Protein AF-A0A820NK03-F1 (afdb_monomer)

Solvent-accessible surface area (backbone atoms only — not comparable to full-atom values): 7956 Å² total; per-residue (Å²): 117,102,58,80,92,52,63,86,83,66,60,62,61,32,71,71,72,73,44,70,73,31,54,54,44,48,51,38,51,53,52,50,51,54,50,47,73,75,54,68,80,88,78,87,86,86,87,80,91,82,82,84,58,77,90,75,56,78,62,68,96,74,59,83,76,77,83,75,93,83,88,86,75,90,89,65,57,66,91,75,52,77,98,60,92,69,86,70,78,64,44,100,42,72,55,62,35,46,49,44,87,41,78,49,74,36,22,48,48,44,41,74,44,54,90,74,109

Structure (mmCIF, N/CA/C/O backbone):
data_AF-A0A820NK03-F1
#
_entry.id   AF-A0A820NK03-F1
#
loop_
_atom_site.group_PDB
_atom_site.id
_atom_site.type_symbol
_atom_site.label_atom_id
_atom_site.label_alt_id
_atom_site.label_comp_id
_atom_site.label_asym_id
_atom_site.label_entity_id
_atom_site.label_seq_id
_atom_site.pdbx_PDB_ins_code
_atom_site.Cartn_x
_atom_site.Cartn_y
_atom_site.Cartn_z
_atom_site.occupancy
_atom_site.B_iso_or_equiv
_atom_site.auth_seq_id
_atom_site.auth_comp_id
_atom_site.auth_asym_id
_atom_site.auth_atom_id
_atom_site.pdbx_PDB_model_num
ATOM 1 N N . ASN A 1 1 ? 3.284 -23.967 12.561 1.00 58.06 1 ASN A N 1
ATOM 2 C CA . ASN A 1 1 ? 1.986 -23.292 12.786 1.00 58.06 1 ASN A CA 1
ATOM 3 C C . ASN A 1 1 ? 1.443 -22.859 11.423 1.00 58.06 1 ASN A C 1
ATOM 5 O O . ASN A 1 1 ? 2.204 -22.255 10.682 1.00 58.06 1 ASN A O 1
ATOM 9 N N . LYS A 1 2 ? 0.209 -23.220 11.039 1.00 72.19 2 LYS A N 1
ATOM 10 C CA . LYS A 1 2 ? -0.282 -23.210 9.633 1.00 72.19 2 LYS A CA 1
ATOM 11 C C . LYS A 1 2 ? -0.285 -21.828 8.943 1.00 72.19 2 LYS A C 1
ATOM 13 O O . LYS A 1 2 ? -0.334 -21.765 7.722 1.00 72.19 2 LYS A O 1
ATOM 18 N N . PHE A 1 3 ? -0.177 -20.742 9.710 1.00 78.00 3 PHE A N 1
ATOM 19 C CA . PHE A 1 3 ? -0.273 -19.361 9.220 1.00 78.00 3 PHE A CA 1
ATOM 20 C C . PHE A 1 3 ? 0.997 -18.520 9.413 1.00 78.00 3 PHE A C 1
ATOM 22 O O . PHE A 1 3 ? 0.968 -17.316 9.196 1.00 78.00 3 PHE A O 1
ATOM 29 N N . SER A 1 4 ? 2.128 -19.118 9.804 1.00 77.75 4 SER A N 1
ATOM 30 C CA . SER A 1 4 ? 3.352 -18.352 10.102 1.00 77.75 4 SER A CA 1
ATOM 31 C C . SER A 1 4 ? 3.968 -17.635 8.892 1.00 77.75 4 SER A C 1
ATOM 33 O O . SER A 1 4 ? 4.821 -16.775 9.070 1.00 77.75 4 SER A O 1
ATOM 35 N N . SER A 1 5 ? 3.565 -17.997 7.673 1.00 83.94 5 SER A N 1
ATOM 36 C CA . SER A 1 5 ? 3.994 -17.367 6.419 1.00 83.94 5 SER A CA 1
ATOM 37 C C . SER A 1 5 ? 3.026 -16.295 5.902 1.00 83.94 5 SER A C 1
ATOM 39 O O . SER A 1 5 ? 3.191 -15.842 4.771 1.00 83.94 5 SER A O 1
ATOM 41 N N . PHE A 1 6 ? 1.998 -15.931 6.674 1.00 83.25 6 PHE A N 1
ATOM 42 C CA . PHE A 1 6 ? 0.983 -14.948 6.290 1.00 83.25 6 PHE A CA 1
ATOM 43 C C . PHE A 1 6 ? 1.043 -13.714 7.199 1.00 83.25 6 PHE A C 1
ATOM 45 O O . PHE A 1 6 ? 1.411 -13.843 8.371 1.00 83.25 6 PHE A O 1
ATOM 52 N N . PRO A 1 7 ? 0.679 -12.524 6.683 1.00 84.06 7 PRO A N 1
ATOM 53 C CA . PRO A 1 7 ? 0.547 -11.333 7.510 1.00 84.06 7 PRO A CA 1
ATOM 54 C C . PRO A 1 7 ? -0.546 -11.510 8.574 1.00 84.06 7 PRO A C 1
ATOM 56 O O . PRO A 1 7 ? -1.466 -12.321 8.442 1.00 84.06 7 PRO A O 1
ATOM 59 N N . HIS A 1 8 ? -0.449 -10.723 9.643 1.00 82.94 8 HIS A N 1
ATOM 60 C CA . HIS A 1 8 ? -1.501 -10.652 10.650 1.00 82.94 8 HIS A CA 1
ATOM 61 C C . HIS A 1 8 ? -2.736 -9.946 10.077 1.00 82.94 8 HIS A C 1
ATOM 63 O O . HIS A 1 8 ? -2.603 -8.888 9.476 1.00 82.94 8 HIS A O 1
ATOM 69 N N . ALA A 1 9 ? -3.926 -10.507 10.313 1.00 83.94 9 ALA A N 1
ATOM 70 C CA . ALA A 1 9 ? -5.197 -9.942 9.841 1.00 83.94 9 ALA A CA 1
ATOM 71 C C . ALA A 1 9 ? -6.104 -9.416 10.971 1.00 83.94 9 ALA A C 1
ATOM 73 O O . ALA A 1 9 ? -7.021 -8.639 10.723 1.00 83.94 9 ALA A O 1
ATOM 74 N N . ASN A 1 10 ? -5.871 -9.826 12.225 1.00 86.19 10 ASN A N 1
ATOM 75 C CA . ASN A 1 10 ? -6.686 -9.365 13.351 1.00 86.19 10 ASN A CA 1
ATOM 76 C C . ASN A 1 10 ? -6.273 -7.959 13.807 1.00 86.19 10 ASN A C 1
ATOM 78 O O . ASN A 1 10 ? -5.111 -7.573 13.710 1.00 86.19 10 ASN A O 1
ATOM 82 N N . PHE A 1 11 ? -7.230 -7.196 14.338 1.00 88.62 11 PHE A N 1
ATOM 83 C CA . PHE A 1 11 ? -6.988 -5.804 14.731 1.00 88.62 11 PHE A CA 1
ATOM 84 C C . PHE A 1 11 ? -6.576 -5.689 16.207 1.00 88.62 11 PHE A C 1
ATOM 86 O O . PHE A 1 11 ? -6.428 -4.578 16.708 1.00 88.62 11 PHE A O 1
ATOM 93 N N . ILE A 1 12 ? -6.361 -6.812 16.912 1.00 87.88 12 ILE A N 1
ATOM 94 C CA . ILE A 1 12 ? -6.092 -6.841 18.361 1.00 87.88 12 ILE A CA 1
ATOM 95 C C . ILE A 1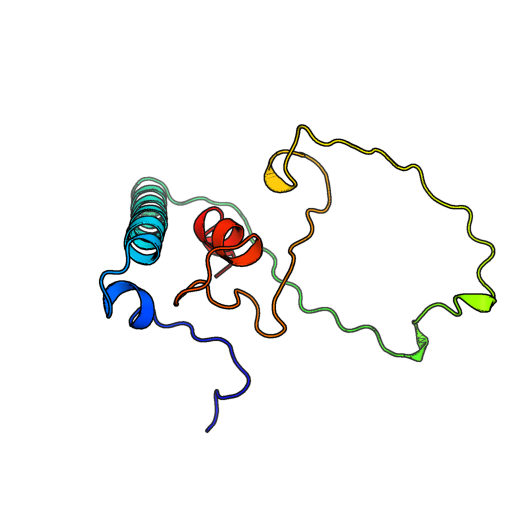 12 ? -4.887 -5.969 18.708 1.00 87.88 12 ILE A C 1
ATOM 97 O O . ILE A 1 12 ? -4.905 -5.211 19.677 1.00 87.88 12 ILE A O 1
ATOM 101 N N . SER A 1 13 ? -3.841 -6.035 17.889 1.00 85.44 13 SER A N 1
ATOM 102 C CA . SER A 1 13 ? -2.624 -5.251 18.081 1.00 85.44 13 SER A CA 1
ATOM 103 C C . SER A 1 13 ? -2.820 -3.738 17.926 1.00 85.44 13 SER A C 1
ATOM 105 O O . SER A 1 13 ? -2.018 -2.989 18.483 1.00 85.44 13 SER A O 1
ATOM 107 N N . LEU A 1 14 ? -3.882 -3.271 17.256 1.00 87.19 14 LEU A N 1
ATOM 108 C CA . LEU A 1 14 ? -4.166 -1.838 17.124 1.00 87.19 14 LEU A CA 1
ATOM 109 C C . LEU A 1 14 ? -4.638 -1.235 18.448 1.00 87.19 14 LEU A C 1
ATOM 111 O O . LEU A 1 14 ? -4.115 -0.207 18.871 1.00 87.19 14 LEU A O 1
ATOM 115 N N . TYR A 1 15 ? -5.577 -1.878 19.140 1.00 84.31 15 TYR A N 1
ATOM 116 C CA . TYR A 1 15 ? -6.188 -1.315 20.351 1.00 84.31 15 TYR A CA 1
ATOM 117 C C . TYR A 1 15 ? -5.541 -1.781 21.662 1.00 84.31 15 TYR A C 1
ATOM 119 O O . TYR A 1 15 ? -5.911 -1.301 22.729 1.00 84.31 15 TYR A O 1
ATOM 127 N N . LYS A 1 16 ? -4.542 -2.672 21.611 1.00 84.69 16 LYS A N 1
ATOM 128 C CA . LYS A 1 16 ? -3.897 -3.219 22.817 1.00 84.69 16 LYS A CA 1
ATOM 129 C C . LYS A 1 16 ? -3.074 -2.201 23.617 1.00 84.69 16 LYS A C 1
ATOM 131 O O . LYS A 1 16 ? -2.989 -2.329 24.832 1.00 84.69 16 LYS A O 1
ATOM 136 N N . THR A 1 17 ? -2.417 -1.244 22.959 1.00 77.94 17 THR A N 1
ATOM 137 C CA . THR A 1 17 ? -1.395 -0.389 23.602 1.00 77.94 17 THR A CA 1
ATOM 138 C C . THR A 1 17 ? -1.804 1.072 23.771 1.00 77.94 17 THR A C 1
ATOM 140 O O . THR A 1 17 ? -1.091 1.810 24.442 1.00 77.94 17 THR A O 1
ATOM 143 N N . GLY A 1 18 ? -2.900 1.519 23.143 1.00 81.56 18 GLY A N 1
ATOM 144 C CA . GLY A 1 18 ? -3.329 2.925 23.184 1.00 81.56 18 GLY A CA 1
ATOM 145 C C . GLY A 1 18 ? -2.325 3.922 22.584 1.00 81.56 18 GLY A C 1
ATOM 146 O O . GLY A 1 18 ? -2.420 5.118 22.838 1.00 81.56 18 GLY A O 1
ATOM 147 N N . HIS A 1 19 ? -1.342 3.457 21.805 1.00 89.62 19 HIS A N 1
ATOM 148 C CA . HIS A 1 19 ? -0.306 4.324 21.244 1.00 89.62 19 HIS A CA 1
ATOM 149 C C . HIS A 1 19 ? -0.916 5.362 20.274 1.00 89.62 19 HIS A C 1
ATOM 151 O O . HIS A 1 19 ? -1.745 4.971 19.448 1.00 89.62 19 HIS A O 1
ATOM 157 N N . PRO A 1 20 ? -0.481 6.642 20.268 1.00 91.75 20 PRO A N 1
ATOM 158 C CA . PRO A 1 20 ? -1.100 7.699 19.453 1.00 91.75 20 PRO A CA 1
ATOM 159 C C . PRO A 1 20 ? -1.254 7.345 17.968 1.00 91.75 20 PRO A C 1
ATOM 161 O O . PRO A 1 20 ? -2.322 7.507 17.389 1.00 91.75 20 PRO A O 1
ATOM 164 N N . LYS A 1 21 ? -0.216 6.751 17.364 1.00 92.12 21 LYS A N 1
ATOM 165 C CA . LYS A 1 21 ? -0.262 6.269 15.969 1.00 92.12 21 LYS A CA 1
ATOM 166 C C . LYS A 1 21 ? -1.388 5.255 15.723 1.00 92.12 21 LYS A C 1
ATOM 168 O O . LYS A 1 21 ? -2.013 5.280 14.672 1.00 92.12 21 LYS A O 1
ATOM 173 N N . ASN A 1 22 ? -1.663 4.375 16.684 1.00 91.75 22 ASN A N 1
ATOM 174 C CA . ASN A 1 22 ? -2.726 3.383 16.551 1.00 91.75 22 ASN A CA 1
ATOM 175 C C . ASN A 1 22 ? -4.110 4.017 16.690 1.00 91.75 22 ASN A C 1
ATOM 177 O O . ASN A 1 22 ? -5.038 3.581 16.017 1.00 91.75 22 ASN A O 1
ATOM 181 N N . ILE A 1 23 ? -4.242 5.056 17.518 1.00 92.69 23 ILE A N 1
ATOM 182 C CA . ILE A 1 23 ? -5.482 5.832 17.631 1.00 92.69 23 ILE A CA 1
ATOM 183 C C . ILE A 1 23 ? -5.806 6.495 16.288 1.00 92.69 23 ILE A C 1
ATOM 185 O O . ILE A 1 23 ? -6.937 6.388 15.819 1.00 92.69 23 ILE A O 1
ATOM 189 N N . GLU A 1 24 ? -4.824 7.109 15.623 1.00 94.62 24 GLU A N 1
ATOM 190 C CA . GLU A 1 24 ? -5.042 7.706 14.296 1.00 94.62 24 GLU A CA 1
ATOM 191 C C . GLU A 1 24 ? -5.423 6.656 13.243 1.00 94.62 24 GLU A C 1
ATOM 193 O O . GLU A 1 24 ? -6.378 6.850 12.492 1.00 94.62 24 GLU A O 1
ATOM 198 N N . LYS A 1 25 ? -4.776 5.485 13.248 1.00 93.69 25 LYS A N 1
ATOM 199 C CA . LYS A 1 25 ? -5.184 4.368 12.380 1.00 93.69 25 LYS A CA 1
ATOM 200 C C . LYS A 1 25 ? -6.610 3.899 12.655 1.00 93.69 25 LYS A C 1
ATOM 202 O O . LYS A 1 25 ? -7.356 3.624 11.718 1.00 93.69 25 LYS A O 1
ATOM 207 N N . LEU A 1 26 ? -7.006 3.809 13.926 1.00 93.00 26 LEU A N 1
ATOM 208 C CA . LEU A 1 26 ? -8.373 3.448 14.301 1.00 93.00 26 LEU A CA 1
ATOM 209 C C . LEU A 1 26 ? -9.376 4.472 13.768 1.00 93.00 26 LEU A C 1
ATOM 211 O O . LEU A 1 26 ? -10.409 4.064 13.247 1.00 93.00 26 LEU A O 1
ATOM 215 N N . LYS A 1 27 ? -9.065 5.774 13.806 1.00 94.56 27 LYS A N 1
ATOM 216 C CA . LYS A 1 27 ? -9.915 6.801 13.181 1.00 94.56 27 LYS A CA 1
ATOM 217 C C . LYS A 1 27 ? -10.070 6.568 11.678 1.00 94.56 27 LYS A C 1
ATOM 219 O O . LYS A 1 27 ? -11.195 6.621 11.191 1.00 94.56 27 LYS A O 1
ATOM 224 N N . CYS A 1 28 ? -8.989 6.255 10.958 1.00 95.69 28 CYS A N 1
ATOM 225 C CA . CYS A 1 28 ? -9.064 5.923 9.529 1.00 95.69 28 CYS A CA 1
ATOM 226 C C . CYS A 1 28 ? -9.963 4.702 9.269 1.00 95.69 28 CYS A C 1
ATOM 228 O O . CYS A 1 28 ? -10.830 4.744 8.397 1.00 95.69 28 CYS A O 1
ATOM 230 N N . ILE A 1 29 ? -9.805 3.640 10.064 1.00 93.62 29 ILE A N 1
ATOM 231 C CA . ILE A 1 29 ? -10.600 2.408 9.954 1.00 93.62 29 ILE A CA 1
ATOM 232 C C . ILE A 1 29 ? -12.084 2.676 10.232 1.00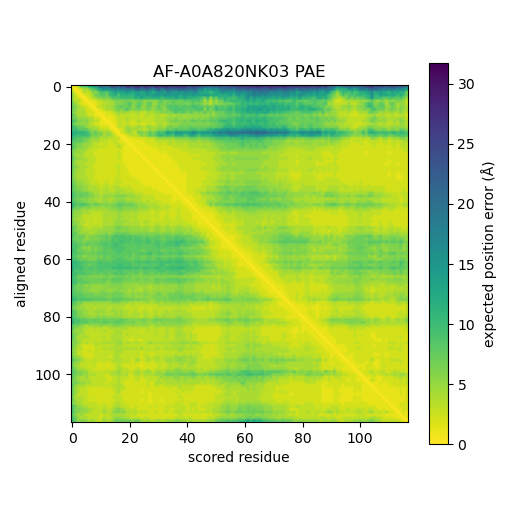 93.62 29 ILE A C 1
ATOM 234 O O . ILE A 1 29 ? -12.943 2.251 9.462 1.00 93.62 29 ILE A O 1
ATOM 238 N N . LEU A 1 30 ? -12.393 3.387 11.318 1.00 94.94 30 LEU A N 1
ATOM 239 C CA . LEU A 1 30 ? -13.767 3.730 11.688 1.00 94.94 30 LEU A CA 1
ATOM 240 C C . LEU A 1 30 ? -14.410 4.648 10.647 1.00 94.94 30 LEU A C 1
ATOM 242 O O . LEU A 1 30 ? -15.575 4.460 10.305 1.00 94.94 30 LEU A O 1
ATOM 246 N N . HIS A 1 31 ? -13.649 5.602 10.108 1.00 96.75 31 HIS A N 1
ATOM 247 C CA . HIS A 1 31 ? -14.109 6.454 9.020 1.00 96.75 31 HIS A CA 1
ATOM 248 C C . HIS A 1 31 ? -14.453 5.631 7.773 1.00 96.75 31 HIS A C 1
ATOM 250 O O . HIS A 1 31 ? -15.524 5.825 7.206 1.00 96.75 31 HIS A O 1
ATOM 256 N N . TYR A 1 32 ? -1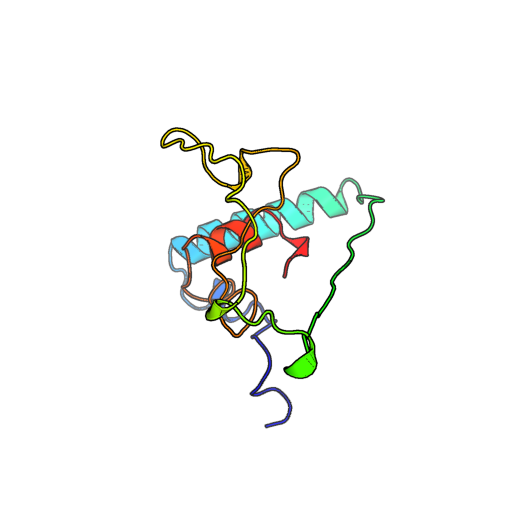3.596 4.684 7.376 1.00 96.75 32 TYR A N 1
ATOM 257 C CA . TYR A 1 32 ? -13.885 3.777 6.264 1.00 96.75 32 TYR A CA 1
ATOM 258 C C . TYR A 1 32 ? -15.175 2.980 6.495 1.00 96.75 32 TYR A C 1
ATOM 260 O O . TYR A 1 32 ? -16.061 3.009 5.642 1.00 96.75 32 TYR A O 1
ATOM 268 N N . PHE A 1 33 ? -15.319 2.333 7.660 1.00 96.25 33 PHE A N 1
ATOM 269 C CA . PHE A 1 33 ? -16.526 1.564 7.972 1.00 96.25 33 PHE A CA 1
ATOM 270 C C . PHE A 1 33 ? -17.780 2.431 7.943 1.00 96.25 33 PHE A C 1
ATOM 272 O O . PHE A 1 33 ? -18.754 2.028 7.319 1.00 96.25 33 PHE A O 1
ATOM 279 N N . ARG A 1 34 ? -17.733 3.640 8.520 1.00 97.44 34 ARG A N 1
ATOM 280 C CA . ARG A 1 34 ? -18.848 4.593 8.451 1.00 97.44 34 ARG A CA 1
ATOM 281 C C . ARG A 1 34 ? -19.279 4.839 7.002 1.00 97.44 34 ARG A C 1
ATOM 283 O O . ARG A 1 34 ? -20.458 4.712 6.695 1.00 97.44 34 ARG A O 1
ATOM 290 N N . ARG A 1 35 ? -18.322 5.134 6.114 1.00 97.00 35 ARG A N 1
ATOM 291 C CA . ARG A 1 35 ? -18.591 5.439 4.699 1.00 97.00 35 ARG A CA 1
ATOM 292 C C . ARG A 1 35 ? -19.261 4.276 3.971 1.00 97.00 35 ARG A C 1
ATOM 294 O O . ARG A 1 35 ? -20.280 4.493 3.331 1.00 97.00 35 ARG A O 1
ATOM 301 N N . ILE A 1 36 ? -18.727 3.060 4.096 1.00 96.56 36 ILE A N 1
ATOM 302 C CA . ILE A 1 36 ? -19.280 1.903 3.372 1.00 96.56 36 ILE A CA 1
ATOM 303 C C . ILE A 1 36 ? -20.621 1.425 3.944 1.00 96.56 36 ILE A C 1
ATOM 305 O O . ILE A 1 36 ? -21.395 0.799 3.227 1.00 96.56 36 ILE A O 1
ATOM 309 N N . THR A 1 37 ? -20.905 1.704 5.223 1.00 97.31 37 THR A N 1
ATOM 310 C CA . THR A 1 37 ? -22.211 1.393 5.827 1.00 97.31 37 THR A CA 1
ATOM 311 C C . THR A 1 37 ? -23.287 2.423 5.489 1.00 97.31 37 THR A C 1
ATOM 313 O O . THR A 1 37 ? -24.465 2.088 5.540 1.00 97.31 37 THR A O 1
ATOM 316 N N . GLU A 1 38 ? -22.898 3.660 5.167 1.00 97.44 38 GLU A N 1
ATOM 317 C CA . GLU A 1 38 ? -23.809 4.712 4.695 1.00 97.44 38 GLU A CA 1
ATOM 318 C C . GLU A 1 38 ? -24.161 4.510 3.216 1.00 97.44 38 GLU A C 1
ATOM 320 O O . GLU A 1 38 ? -25.333 4.536 2.845 1.00 97.44 38 GLU A O 1
ATOM 325 N N . GLU A 1 39 ? -23.151 4.275 2.376 1.00 97.00 39 GLU A N 1
ATOM 326 C CA . GLU A 1 39 ? -23.311 4.041 0.944 1.00 97.00 39 GLU A CA 1
ATOM 327 C C . GLU A 1 39 ? -22.260 3.035 0.466 1.00 97.00 39 GLU A C 1
ATOM 329 O O . GLU A 1 39 ? -21.058 3.312 0.453 1.00 97.00 39 GLU A O 1
ATOM 334 N N . MET A 1 40 ? -22.716 1.845 0.070 1.00 96.06 40 MET A N 1
ATOM 335 C CA . MET A 1 40 ? -21.819 0.785 -0.373 1.00 96.06 40 MET A CA 1
ATOM 336 C C . MET A 1 40 ? -21.236 1.120 -1.757 1.00 96.06 40 MET A C 1
ATOM 338 O O . MET A 1 40 ? -22.002 1.290 -2.712 1.00 96.06 40 MET A O 1
ATOM 342 N N . PRO A 1 41 ? -19.900 1.173 -1.918 1.00 95.25 41 PRO A N 1
ATOM 343 C CA . PRO A 1 41 ? -19.300 1.337 -3.233 1.00 95.25 41 PRO A CA 1
ATOM 344 C C . PRO A 1 41 ? -19.562 0.104 -4.109 1.00 95.25 41 PRO A C 1
ATOM 346 O O . PRO A 1 41 ? -19.372 -1.033 -3.683 1.00 95.25 41 PRO A O 1
ATOM 349 N N . ASN A 1 42 ? -19.931 0.339 -5.371 1.00 96.31 42 ASN A N 1
ATOM 350 C CA . ASN A 1 42 ? -20.231 -0.711 -6.360 1.00 96.31 42 ASN A CA 1
ATOM 351 C C . ASN A 1 42 ? -19.051 -1.011 -7.308 1.00 96.31 42 ASN A C 1
ATOM 353 O O . ASN A 1 42 ? -19.230 -1.585 -8.381 1.00 96.31 42 ASN A O 1
ATOM 357 N N . GLY A 1 43 ? -17.845 -0.561 -6.949 1.00 95.00 43 GLY A N 1
ATOM 358 C CA . GLY A 1 43 ? -16.629 -0.790 -7.729 1.00 95.00 43 GLY A CA 1
ATOM 359 C C . GLY A 1 43 ? -16.098 -2.222 -7.611 1.00 95.00 43 GLY A C 1
ATOM 360 O O . GLY A 1 43 ? -16.549 -3.011 -6.784 1.00 95.00 43 GLY A O 1
ATOM 361 N N . VAL A 1 44 ? -15.092 -2.548 -8.427 1.00 96.00 44 VAL A N 1
ATOM 362 C CA . VAL A 1 44 ? -14.408 -3.850 -8.404 1.00 96.00 44 VAL A CA 1
ATOM 363 C C . VAL A 1 44 ? -12.938 -3.659 -8.063 1.00 96.00 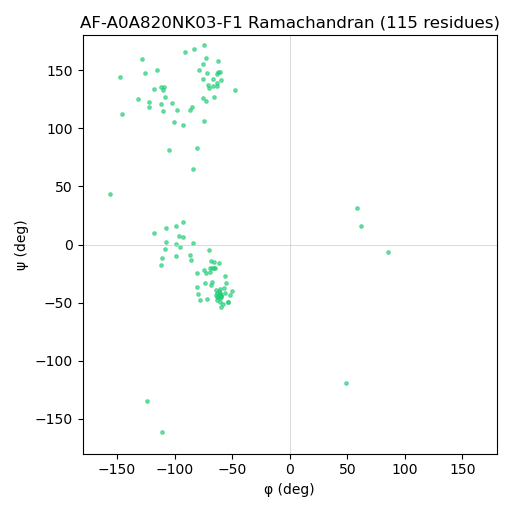44 VAL A C 1
ATOM 365 O O . VAL A 1 44 ? -12.253 -2.829 -8.659 1.00 96.00 44 VAL A O 1
ATOM 368 N N . ILE A 1 45 ? -12.438 -4.483 -7.143 1.00 95.62 45 ILE A N 1
ATOM 369 C CA . ILE A 1 45 ? -11.025 -4.533 -6.768 1.00 95.62 45 ILE A CA 1
ATOM 370 C C . ILE A 1 45 ? -10.423 -5.822 -7.311 1.00 95.62 45 ILE A C 1
ATOM 372 O O . ILE A 1 45 ? -10.929 -6.914 -7.068 1.00 95.62 45 ILE A O 1
ATOM 376 N N . THR A 1 46 ? -9.320 -5.691 -8.046 1.00 96.31 46 THR A N 1
ATOM 377 C CA . THR A 1 46 ? -8.570 -6.833 -8.577 1.00 96.31 46 THR A CA 1
ATOM 378 C C . THR A 1 46 ? -7.239 -6.954 -7.850 1.00 96.31 46 THR A C 1
ATOM 380 O O . THR A 1 46 ? -6.368 -6.098 -7.992 1.00 96.31 46 THR A O 1
ATOM 383 N N . ILE A 1 47 ? -7.057 -8.047 -7.108 1.00 95.50 47 ILE A N 1
ATOM 384 C CA . ILE A 1 47 ? -5.792 -8.377 -6.445 1.00 95.50 47 ILE A CA 1
ATOM 385 C C . ILE A 1 47 ? -5.084 -9.446 -7.272 1.00 95.50 47 ILE A C 1
ATOM 387 O O . ILE A 1 47 ? -5.619 -10.533 -7.496 1.00 95.50 47 ILE A O 1
ATOM 391 N N . ARG A 1 48 ? -3.862 -9.152 -7.724 1.00 95.94 48 ARG A N 1
ATOM 392 C CA . ARG A 1 48 ? -3.071 -10.073 -8.548 1.00 95.94 48 ARG A CA 1
ATOM 393 C C . ARG A 1 48 ? -1.732 -10.377 -7.893 1.00 95.94 48 ARG A C 1
ATOM 395 O O . ARG A 1 48 ? -0.879 -9.502 -7.778 1.00 95.94 48 ARG A O 1
ATOM 402 N N . ARG A 1 49 ? -1.502 -11.650 -7.568 1.00 95.06 49 ARG A N 1
ATOM 403 C CA . ARG A 1 49 ? -0.163 -12.157 -7.256 1.00 95.06 49 ARG A CA 1
ATOM 404 C C . ARG A 1 49 ? 0.522 -12.566 -8.554 1.00 95.06 49 ARG A C 1
ATOM 406 O O . ARG A 1 49 ? 0.076 -13.493 -9.221 1.00 95.06 49 ARG A O 1
ATOM 413 N N . PHE A 1 50 ? 1.602 -11.880 -8.901 1.00 94.44 50 PHE A N 1
ATOM 414 C CA . PHE A 1 50 ? 2.393 -12.179 -10.090 1.00 94.44 50 PHE A CA 1
ATOM 415 C C . PHE A 1 50 ? 3.768 -12.720 -9.687 1.00 94.44 50 PHE A C 1
ATOM 417 O O . PHE A 1 50 ? 4.404 -12.191 -8.778 1.00 94.44 50 PHE A O 1
ATOM 424 N N . SER A 1 51 ? 4.220 -13.785 -10.347 1.00 95.31 51 SER A N 1
ATOM 425 C CA . SER A 1 51 ? 5.557 -14.354 -10.171 1.00 95.31 51 SER A CA 1
ATOM 426 C C . SER A 1 51 ? 6.160 -14.574 -11.548 1.00 95.31 51 SER A C 1
ATOM 428 O O . SER A 1 51 ? 5.537 -15.215 -12.391 1.00 95.31 51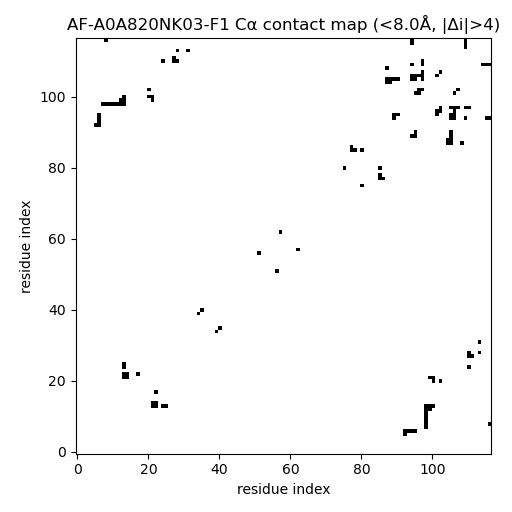 SER A O 1
ATOM 430 N N . LEU A 1 52 ? 7.346 -14.012 -11.777 1.00 94.62 52 LEU A N 1
ATOM 431 C CA . LEU A 1 52 ? 8.034 -14.094 -13.058 1.00 94.62 52 LEU A CA 1
ATOM 432 C C . LEU A 1 52 ? 9.078 -15.223 -13.010 1.00 94.62 52 LEU A C 1
ATOM 434 O O . LEU A 1 52 ? 10.026 -15.131 -12.224 1.00 94.62 52 LEU A O 1
ATOM 438 N N . PRO A 1 53 ? 8.931 -16.291 -13.818 1.00 95.44 53 PRO A N 1
ATOM 439 C CA . PRO A 1 53 ? 9.944 -17.335 -13.918 1.00 95.44 53 PRO A CA 1
ATOM 440 C C . PRO A 1 53 ? 11.283 -16.782 -14.408 1.00 95.44 53 PRO A C 1
ATOM 442 O O . PRO A 1 53 ? 11.324 -15.866 -15.230 1.00 95.44 53 PRO A O 1
ATOM 445 N N . LYS A 1 54 ? 12.388 -17.393 -13.961 1.00 94.06 54 LYS A N 1
ATOM 446 C CA . LYS A 1 54 ? 13.746 -16.930 -14.291 1.00 94.06 54 LYS A CA 1
ATOM 447 C C . LYS A 1 54 ? 14.003 -16.832 -15.797 1.00 94.06 54 LYS A C 1
ATOM 449 O O . LYS A 1 54 ? 14.719 -15.931 -16.211 1.00 94.06 54 LYS A O 1
ATOM 454 N N . GLN A 1 55 ? 13.404 -17.711 -16.605 1.00 94.31 55 GLN A N 1
ATOM 455 C CA . GLN A 1 55 ? 13.577 -17.691 -18.062 1.00 94.31 55 GLN A CA 1
ATOM 456 C C . GLN A 1 55 ? 13.013 -16.436 -18.751 1.00 94.31 55 GLN A C 1
ATOM 458 O O . GLN A 1 55 ? 13.408 -16.142 -19.872 1.00 94.31 55 GLN A O 1
ATOM 463 N N . TYR A 1 56 ? 12.101 -15.707 -18.098 1.00 94.25 56 TYR A N 1
ATOM 464 C CA . TYR A 1 56 ? 11.502 -14.479 -18.627 1.00 94.25 56 TYR A CA 1
ATOM 465 C C . TYR A 1 56 ? 12.166 -13.212 -18.074 1.00 94.25 56 TYR A C 1
ATOM 467 O O . TYR A 1 56 ? 11.745 -12.106 -18.409 1.00 94.25 56 TYR A O 1
ATOM 475 N N . LEU A 1 57 ? 13.182 -13.342 -17.210 1.00 94.38 57 LEU A N 1
ATOM 476 C CA . LEU A 1 57 ? 13.940 -12.187 -16.741 1.00 94.38 57 LEU A CA 1
ATOM 477 C C . LEU A 1 57 ? 14.810 -11.638 -17.881 1.00 94.38 57 LEU A C 1
ATOM 479 O O . LEU A 1 57 ? 15.454 -12.415 -18.589 1.00 94.38 57 LEU A O 1
ATOM 483 N N . PRO A 1 58 ? 14.874 -10.309 -18.054 1.00 93.69 58 PRO A N 1
ATOM 484 C CA . PRO A 1 58 ? 15.705 -9.712 -19.087 1.00 93.69 58 PRO A CA 1
ATOM 485 C C . PRO A 1 58 ? 17.194 -9.947 -18.804 1.00 93.69 58 PRO A C 1
ATOM 487 O O . PRO A 1 58 ? 17.667 -9.870 -17.667 1.00 93.69 58 PRO A O 1
ATOM 490 N N . LEU A 1 59 ? 17.962 -10.177 -19.868 1.00 94.62 59 LEU A N 1
ATOM 491 C CA . LEU A 1 59 ? 19.421 -10.203 -19.808 1.00 94.62 59 LEU A CA 1
ATOM 492 C C . LEU A 1 59 ? 19.944 -8.764 -19.830 1.00 94.62 59 LEU A C 1
ATOM 494 O O . LEU A 1 59 ? 20.307 -8.254 -20.886 1.00 94.62 59 LEU A O 1
ATOM 498 N N . TRP A 1 60 ? 19.975 -8.109 -18.666 1.00 94.38 60 TRP A N 1
ATOM 499 C CA . TRP A 1 60 ? 20.290 -6.676 -18.540 1.00 94.38 60 TRP A CA 1
ATOM 500 C C . TRP A 1 60 ? 21.577 -6.248 -19.260 1.00 94.38 60 TRP A C 1
ATOM 502 O O . TRP A 1 60 ? 21.583 -5.226 -19.934 1.00 94.38 60 TRP A O 1
ATOM 512 N N . HIS A 1 61 ? 22.634 -7.063 -19.200 1.00 94.81 61 HIS A N 1
ATOM 513 C CA . HIS A 1 61 ? 23.917 -6.787 -19.863 1.00 94.81 61 HIS A CA 1
ATOM 514 C C . HIS A 1 61 ? 23.866 -6.837 -21.402 1.00 94.81 61 HIS A C 1
ATOM 516 O O . HIS A 1 61 ? 24.807 -6.394 -22.050 1.00 94.81 61 HIS A O 1
ATOM 522 N N . LYS A 1 62 ? 22.798 -7.394 -21.990 1.00 96.19 62 LYS A N 1
ATOM 523 C CA . LYS A 1 62 ? 22.555 -7.436 -23.444 1.00 96.19 62 LYS A CA 1
ATOM 524 C C . LYS A 1 62 ? 21.442 -6.482 -23.881 1.00 96.19 62 LYS A C 1
ATOM 526 O O . LYS A 1 62 ? 21.045 -6.502 -25.042 1.00 96.19 62 LYS A O 1
ATOM 531 N N . SER A 1 63 ? 20.872 -5.710 -22.956 1.00 95.38 63 SER A N 1
ATOM 532 C CA . SER A 1 63 ? 19.793 -4.786 -23.286 1.00 95.38 63 SER A CA 1
ATOM 533 C C . SER A 1 63 ? 20.356 -3.565 -24.007 1.00 95.38 63 SER A C 1
ATOM 535 O O . SER A 1 63 ? 21.232 -2.884 -23.483 1.00 95.38 63 SER A O 1
ATOM 537 N N . HIS A 1 64 ? 19.801 -3.264 -25.179 1.00 95.81 64 HIS A N 1
ATOM 538 C CA . HIS A 1 64 ? 20.052 -2.026 -25.925 1.00 95.81 64 HIS A CA 1
ATOM 539 C C . HIS A 1 64 ? 18.843 -1.078 -25.890 1.00 95.81 64 HIS A C 1
ATOM 541 O O . HIS A 1 64 ? 18.751 -0.147 -26.684 1.00 95.81 64 HIS A O 1
ATOM 547 N N . THR A 1 65 ? 17.889 -1.337 -24.992 1.00 96.44 65 THR A N 1
ATOM 548 C CA . THR A 1 65 ? 16.671 -0.532 -24.858 1.00 96.44 65 THR A CA 1
ATOM 549 C C . THR A 1 65 ? 17.032 0.871 -24.377 1.00 96.44 65 THR A C 1
ATOM 551 O O . THR A 1 65 ? 17.709 1.014 -23.358 1.00 96.44 65 THR A O 1
ATOM 554 N N . SER A 1 66 ? 16.575 1.900 -25.091 1.00 96.94 66 SER A N 1
ATOM 555 C CA . SER A 1 66 ? 16.733 3.291 -24.665 1.00 96.94 66 SER A CA 1
ATOM 556 C C . SER A 1 66 ? 16.011 3.548 -23.342 1.00 96.94 66 SER A C 1
ATOM 558 O O . SER A 1 66 ? 14.983 2.936 -23.048 1.00 96.94 66 SER A O 1
ATOM 560 N N . LEU A 1 67 ? 16.552 4.469 -22.543 1.00 97.00 67 LEU A N 1
ATOM 561 C CA . LEU A 1 67 ? 15.888 4.928 -21.326 1.00 97.00 67 LEU A CA 1
ATOM 562 C C . LEU A 1 67 ? 14.565 5.617 -21.680 1.00 97.00 67 LEU A C 1
ATOM 564 O O . LEU A 1 67 ? 14.454 6.252 -22.728 1.00 97.00 67 LEU A O 1
ATOM 568 N N . CYS A 1 68 ? 13.569 5.479 -20.808 1.00 96.50 68 CYS A N 1
ATOM 569 C CA . CYS A 1 68 ? 12.306 6.195 -20.941 1.00 96.50 68 CYS A CA 1
ATOM 570 C C . CYS A 1 68 ? 12.407 7.610 -20.361 1.00 96.50 68 CYS A C 1
A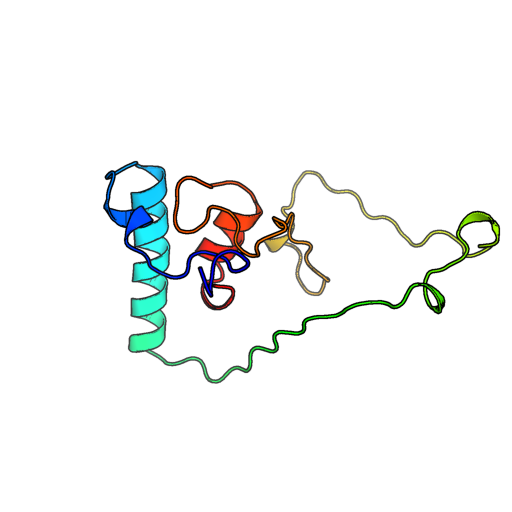TOM 572 O O . CYS A 1 68 ? 13.350 7.935 -19.634 1.00 96.50 68 CYS A O 1
ATOM 574 N N . ASP A 1 69 ? 11.396 8.428 -20.640 1.00 97.25 69 ASP A N 1
ATOM 575 C CA . ASP A 1 69 ? 11.287 9.770 -20.077 1.00 97.25 69 ASP A CA 1
ATOM 576 C C . ASP A 1 69 ? 11.232 9.735 -18.544 1.00 97.25 69 ASP A C 1
ATOM 578 O O . ASP A 1 69 ? 10.601 8.861 -17.937 1.00 97.25 69 ASP A O 1
ATOM 582 N N . LEU A 1 70 ? 11.889 10.713 -17.915 1.00 96.50 70 LEU A N 1
ATOM 583 C CA . LEU A 1 70 ? 11.959 10.859 -16.465 1.00 96.50 70 LEU A CA 1
ATOM 584 C C . LEU A 1 70 ? 11.417 12.224 -16.043 1.00 96.50 70 LEU A C 1
ATOM 586 O O . LEU A 1 70 ? 11.950 13.264 -16.422 1.00 96.50 70 LEU A O 1
ATOM 590 N N . HIS A 1 71 ? 10.398 12.209 -15.186 1.00 95.38 71 HIS A N 1
ATOM 591 C CA . HIS A 1 71 ? 9.869 13.405 -14.543 1.00 95.38 71 HIS A CA 1
ATOM 592 C C . HIS A 1 71 ? 10.173 13.376 -13.041 1.00 95.38 71 HIS A C 1
ATOM 594 O O . HIS A 1 71 ? 9.740 12.470 -12.328 1.00 95.38 71 HIS A O 1
ATOM 600 N N . LEU A 1 72 ? 10.892 14.390 -12.552 1.00 95.88 72 LEU A N 1
ATOM 601 C CA . LEU A 1 72 ? 11.279 14.528 -11.147 1.00 95.88 72 LEU A CA 1
ATOM 602 C C . LEU A 1 72 ? 10.499 15.662 -10.485 1.00 95.88 72 LEU A C 1
ATOM 604 O O . LEU A 1 72 ? 10.367 16.752 -11.036 1.00 95.88 72 LEU A O 1
ATOM 608 N N . THR A 1 73 ? 10.000 15.418 -9.277 1.00 95.31 73 THR A N 1
ATOM 609 C CA . THR A 1 73 ? 9.319 16.434 -8.473 1.00 95.31 73 THR A CA 1
ATOM 610 C C . THR A 1 73 ? 9.558 16.192 -6.989 1.00 95.31 73 THR A C 1
ATOM 612 O O . THR A 1 73 ? 9.628 15.051 -6.542 1.00 95.31 73 THR A O 1
ATOM 615 N N . THR A 1 74 ? 9.682 17.276 -6.229 1.00 96.50 74 THR A N 1
ATOM 616 C CA . THR A 1 74 ? 9.785 17.266 -4.763 1.00 96.50 74 THR A CA 1
ATOM 617 C C . THR A 1 74 ? 8.517 17.784 -4.086 1.00 96.50 74 THR A C 1
ATOM 619 O O . THR A 1 74 ? 8.431 17.774 -2.862 1.00 96.50 74 THR A O 1
ATOM 622 N N . SER A 1 75 ? 7.533 18.251 -4.863 1.00 96.56 75 SER A N 1
ATOM 623 C CA . SER A 1 75 ? 6.338 18.928 -4.349 1.00 96.56 75 SER A CA 1
ATOM 624 C C . SER A 1 75 ? 5.110 18.030 -4.234 1.00 96.56 75 SER A C 1
ATOM 626 O O . SER A 1 75 ? 4.112 18.459 -3.663 1.00 96.56 75 SER A O 1
ATOM 628 N N . LYS A 1 76 ? 5.164 16.810 -4.775 1.00 95.56 76 LYS A N 1
ATOM 629 C CA . LYS A 1 76 ? 4.049 15.858 -4.779 1.00 95.56 76 LYS A CA 1
ATOM 630 C C . LYS A 1 76 ? 4.463 14.522 -4.183 1.00 95.56 76 LYS A C 1
ATOM 632 O O . LYS A 1 76 ? 5.598 14.077 -4.357 1.00 95.56 76 LYS A O 1
ATOM 637 N N . LYS A 1 77 ? 3.511 13.863 -3.536 1.00 95.81 77 LYS A N 1
ATOM 638 C CA . LYS A 1 77 ? 3.596 12.478 -3.078 1.00 95.81 77 LYS A CA 1
ATOM 639 C C . LYS A 1 77 ? 3.059 11.526 -4.143 1.00 95.81 77 LYS A C 1
ATOM 641 O O . LYS A 1 77 ? 2.371 11.932 -5.076 1.00 95.81 77 LYS A O 1
ATOM 646 N N . ILE A 1 78 ? 3.350 10.238 -3.983 1.00 95.94 78 ILE A N 1
ATOM 647 C CA . ILE A 1 78 ? 2.959 9.194 -4.940 1.00 95.94 78 ILE A CA 1
ATOM 648 C C . ILE A 1 78 ? 1.429 9.118 -5.080 1.00 95.94 78 ILE A C 1
ATOM 650 O O . ILE A 1 78 ? 0.919 9.023 -6.194 1.00 95.94 78 ILE A O 1
ATOM 654 N N . GLU A 1 79 ? 0.688 9.195 -3.972 1.00 94.62 79 GLU A N 1
ATOM 655 C CA . GLU A 1 79 ? -0.778 9.120 -3.949 1.00 94.62 79 GLU A CA 1
ATOM 656 C C . GLU A 1 79 ? -1.477 10.315 -4.612 1.00 94.62 79 GLU A C 1
ATOM 658 O O . GLU A 1 79 ? -2.628 10.194 -5.028 1.00 94.62 79 GLU A O 1
ATOM 663 N N . GLU A 1 80 ? -0.780 11.445 -4.757 1.00 94.75 80 GLU A N 1
ATOM 664 C CA . GLU A 1 80 ? -1.313 12.675 -5.353 1.00 94.75 80 GLU A CA 1
ATOM 665 C C . GLU A 1 80 ? -1.192 12.680 -6.886 1.00 94.75 80 GLU A C 1
ATOM 667 O O . GLU A 1 80 ? -1.806 13.510 -7.562 1.00 94.75 80 GLU A O 1
ATOM 672 N N . VAL A 1 81 ? -0.408 11.761 -7.461 1.00 95.12 81 VAL A N 1
ATOM 673 C CA . VAL A 1 81 ? -0.207 11.667 -8.911 1.00 95.12 81 VAL A CA 1
ATOM 674 C C . VAL A 1 81 ? -1.216 10.692 -9.516 1.00 95.12 81 VAL A C 1
ATOM 676 O O . VAL A 1 81 ? -1.077 9.471 -9.431 1.00 95.12 81 VAL A O 1
ATOM 679 N N . GLN A 1 82 ? -2.246 11.241 -10.156 1.00 92.81 82 GLN A N 1
ATOM 680 C CA . GLN A 1 82 ? -3.293 10.467 -10.827 1.00 92.81 82 GLN A CA 1
ATOM 681 C C . GLN A 1 82 ? -2.803 9.826 -12.133 1.00 92.81 82 GLN A C 1
ATOM 683 O O . GLN A 1 82 ? -1.825 10.274 -12.727 1.00 92.81 82 GLN A O 1
ATOM 688 N N . ASN A 1 83 ? -3.518 8.795 -12.596 1.00 92.62 83 ASN A N 1
ATOM 689 C CA . ASN A 1 83 ? -3.277 8.110 -13.875 1.00 92.62 83 ASN A CA 1
ATOM 690 C C . ASN A 1 83 ? -1.869 7.503 -14.024 1.00 92.62 83 ASN A C 1
ATOM 692 O O . ASN A 1 83 ? -1.335 7.417 -15.127 1.00 92.62 83 ASN A O 1
ATOM 696 N N . THR A 1 84 ? -1.265 7.064 -12.918 1.00 94.88 84 THR A N 1
ATOM 697 C CA . THR A 1 84 ? 0.045 6.401 -12.906 1.00 94.88 84 THR A CA 1
ATOM 698 C C . THR A 1 84 ? -0.011 5.082 -12.146 1.00 94.88 84 THR A C 1
ATOM 700 O O . THR A 1 84 ? -0.899 4.860 -11.319 1.00 94.88 84 THR A O 1
ATOM 703 N N . LEU A 1 85 ? 0.956 4.197 -12.410 1.00 95.94 85 LEU A N 1
ATOM 704 C CA . LEU A 1 85 ? 1.197 3.051 -11.542 1.00 95.94 85 LEU A CA 1
ATOM 705 C C . LEU A 1 85 ? 1.889 3.547 -10.269 1.00 95.94 85 LEU A C 1
ATOM 707 O O . LEU A 1 85 ? 3.067 3.901 -10.285 1.00 95.94 85 LEU A O 1
ATOM 711 N N . GLN A 1 86 ? 1.144 3.576 -9.171 1.00 96.50 86 GLN A N 1
ATOM 712 C CA . GLN A 1 86 ? 1.636 4.058 -7.887 1.00 96.50 86 GLN A CA 1
ATOM 713 C C . GLN A 1 86 ? 2.369 2.935 -7.148 1.00 96.50 86 GLN A C 1
ATOM 715 O O . GLN A 1 86 ? 1.784 1.897 -6.840 1.00 96.50 86 GLN A O 1
ATOM 720 N N . ALA A 1 87 ? 3.659 3.141 -6.886 1.00 95.75 87 ALA A N 1
ATOM 721 C CA . ALA A 1 87 ? 4.476 2.183 -6.156 1.00 95.75 87 ALA A CA 1
ATOM 722 C C . ALA A 1 87 ? 4.159 2.209 -4.654 1.00 95.75 87 ALA A C 1
ATOM 724 O O . ALA A 1 87 ? 3.956 3.270 -4.064 1.00 95.75 87 ALA A O 1
ATOM 725 N N . ASP A 1 88 ? 4.174 1.027 -4.049 1.00 96.06 88 ASP A N 1
ATOM 726 C CA . ASP A 1 88 ? 4.158 0.833 -2.605 1.00 96.06 88 ASP A CA 1
ATOM 727 C C . ASP A 1 88 ? 5.524 0.308 -2.158 1.00 96.06 88 ASP A C 1
ATOM 729 O O . ASP A 1 88 ? 6.081 -0.605 -2.781 1.00 96.06 88 ASP A O 1
ATOM 733 N N . PHE A 1 89 ? 6.091 0.884 -1.101 1.00 95.94 89 PHE A N 1
ATOM 734 C CA . PHE A 1 89 ? 7.371 0.458 -0.537 1.00 95.94 89 PHE A CA 1
ATOM 735 C C . PHE A 1 89 ? 7.137 -0.708 0.424 1.00 95.94 89 PHE A C 1
ATOM 737 O O . PHE A 1 89 ? 7.335 -0.602 1.633 1.00 95.94 89 PHE A O 1
ATOM 744 N N . ALA A 1 90 ? 6.684 -1.815 -0.161 1.00 93.88 90 ALA A N 1
ATOM 745 C CA . ALA A 1 90 ? 6.071 -2.920 0.551 1.00 93.88 90 ALA A CA 1
ATOM 746 C C . ALA A 1 90 ? 7.050 -3.762 1.379 1.00 93.88 90 ALA A C 1
ATOM 748 O O . ALA A 1 90 ? 8.193 -4.036 0.983 1.00 93.88 90 ALA A O 1
ATOM 749 N N . ASN A 1 91 ? 6.550 -4.287 2.494 1.00 94.75 91 ASN A N 1
ATOM 750 C CA . ASN A 1 91 ? 7.183 -5.380 3.211 1.00 94.75 91 ASN A CA 1
ATOM 751 C C . ASN A 1 91 ? 6.969 -6.717 2.472 1.00 94.75 91 ASN A C 1
ATOM 753 O O . ASN A 1 91 ? 5.987 -6.922 1.759 1.00 94.75 91 ASN A O 1
ATOM 757 N N . LYS A 1 92 ? 7.861 -7.697 2.690 1.00 92.00 92 LYS A N 1
ATOM 758 C CA . LYS A 1 92 ? 7.675 -9.066 2.165 1.00 92.00 92 LYS A CA 1
ATOM 759 C C . LYS A 1 92 ? 6.346 -9.698 2.608 1.00 92.00 92 LYS A C 1
ATOM 761 O O . LYS A 1 92 ? 5.828 -10.577 1.923 1.00 92.00 92 LYS A O 1
ATOM 766 N N . TYR A 1 93 ? 5.826 -9.271 3.759 1.00 92.19 93 TYR A N 1
ATOM 767 C CA . TYR A 1 93 ? 4.458 -9.517 4.189 1.00 92.19 93 TYR A CA 1
ATOM 768 C C . TYR A 1 93 ? 3.642 -8.256 3.915 1.00 92.19 93 TYR A C 1
ATOM 770 O O . TYR A 1 93 ? 3.790 -7.276 4.636 1.00 92.19 93 TYR A O 1
ATOM 778 N N . ILE A 1 94 ? 2.808 -8.302 2.874 1.00 92.50 94 ILE A N 1
ATOM 779 C CA . ILE A 1 94 ? 1.991 -7.175 2.400 1.00 92.50 94 ILE A CA 1
ATOM 780 C C . ILE A 1 94 ? 1.262 -6.494 3.567 1.00 92.50 94 ILE A C 1
ATOM 782 O O . ILE A 1 94 ? 0.656 -7.174 4.402 1.00 92.50 94 ILE A O 1
ATOM 786 N N . GLY A 1 95 ? 1.330 -5.164 3.614 1.00 90.56 95 GLY A N 1
ATOM 787 C CA . GLY A 1 95 ? 0.741 -4.332 4.663 1.00 90.56 95 GLY A CA 1
ATOM 788 C C . GLY A 1 95 ? 1.637 -4.169 5.894 1.00 90.56 95 GLY A C 1
ATOM 789 O O . GLY A 1 95 ? 1.300 -3.395 6.791 1.00 90.56 95 GLY A O 1
ATOM 790 N N . GLY A 1 96 ? 2.766 -4.882 5.962 1.00 92.38 96 GLY A N 1
ATOM 791 C CA . GLY A 1 96 ? 3.816 -4.679 6.955 1.00 92.38 96 GLY A CA 1
ATOM 792 C C . GLY A 1 96 ? 3.295 -4.588 8.391 1.00 92.38 96 GLY A C 1
ATOM 793 O O . GLY A 1 96 ? 2.695 -5.522 8.932 1.00 92.38 96 GLY A O 1
ATOM 794 N N . GLY A 1 97 ? 3.548 -3.445 9.030 1.00 92.19 97 GLY A N 1
ATOM 795 C CA . GLY A 1 97 ? 3.143 -3.154 10.401 1.00 92.19 97 GLY A CA 1
ATOM 796 C C . GLY A 1 97 ? 1.799 -2.434 10.526 1.00 92.19 97 GLY A C 1
ATOM 797 O O . GLY A 1 97 ? 1.565 -1.811 11.568 1.00 92.19 97 GLY A O 1
ATOM 798 N N . VAL A 1 98 ? 0.924 -2.461 9.513 1.00 93.12 98 VAL A N 1
ATOM 799 C CA . VAL A 1 98 ? -0.296 -1.629 9.486 1.00 93.12 98 VAL A CA 1
ATOM 800 C C . VAL A 1 98 ? -1.231 -1.924 10.652 1.00 93.12 98 VAL A C 1
ATOM 802 O O . VAL A 1 98 ? -1.735 -0.988 11.268 1.00 93.12 98 VAL A O 1
ATOM 805 N N . LEU A 1 99 ? -1.378 -3.188 11.055 1.00 90.69 99 LEU A N 1
ATOM 806 C CA . LEU A 1 99 ? -2.160 -3.568 12.239 1.00 90.69 99 LEU A CA 1
ATOM 807 C C . LEU A 1 99 ? -1.366 -3.464 13.553 1.00 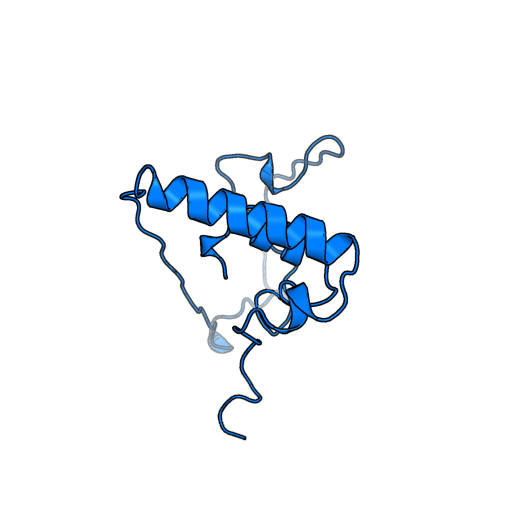90.69 99 LEU A C 1
ATOM 809 O O . LEU A 1 99 ? -1.891 -3.776 14.617 1.00 90.69 99 LEU A O 1
ATOM 813 N N . GLY A 1 100 ? -0.107 -3.037 13.502 1.00 89.25 100 GLY A N 1
ATOM 814 C CA . GLY A 1 100 ? 0.776 -2.859 14.652 1.00 89.25 100 GLY A CA 1
ATOM 815 C C . GLY A 1 100 ? 1.329 -1.438 14.725 1.00 89.25 100 GLY A C 1
ATOM 816 O O . GLY A 1 100 ? 0.602 -0.462 14.560 1.00 89.25 100 GLY A O 1
ATOM 817 N N . SER A 1 101 ? 2.631 -1.315 14.975 1.00 88.69 101 SER A N 1
ATOM 818 C CA . SER A 1 101 ? 3.317 -0.034 15.193 1.00 88.69 101 SER A CA 1
ATOM 819 C C . SER A 1 101 ? 3.802 0.673 13.918 1.00 88.69 101 SER A C 1
ATOM 821 O O . SER A 1 101 ? 4.242 1.822 14.008 1.00 88.69 101 SER A O 1
ATOM 823 N N . GLY A 1 102 ? 3.737 0.021 12.750 1.00 91.38 102 GLY A N 1
ATOM 824 C CA . GLY A 1 102 ? 4.226 0.575 11.480 1.00 91.38 102 GLY A CA 1
ATOM 825 C C . GLY A 1 102 ? 3.442 1.822 11.076 1.00 91.38 102 GLY A C 1
ATOM 826 O O . GLY A 1 102 ? 2.233 1.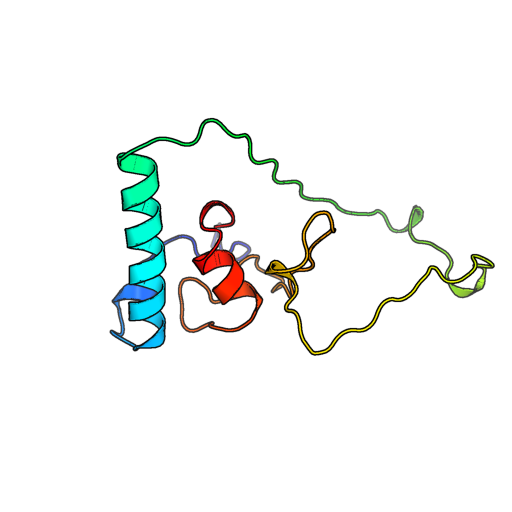867 11.247 1.00 91.38 102 GLY A O 1
ATOM 827 N N . CYS A 1 103 ? 4.099 2.878 10.620 1.00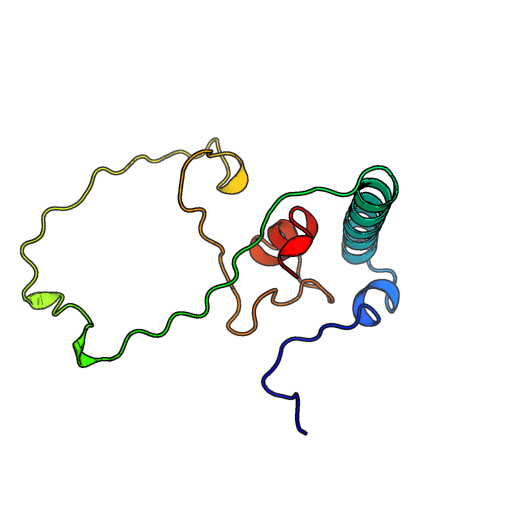 94.44 103 CYS A N 1
ATOM 828 C CA . CYS A 1 103 ? 3.430 4.140 10.284 1.00 94.44 103 CYS A CA 1
ATOM 829 C C . CYS A 1 103 ? 4.277 4.926 9.281 1.00 94.44 103 CYS A C 1
ATOM 831 O O . CYS A 1 103 ? 4.523 6.120 9.466 1.00 94.44 103 CYS A O 1
ATOM 833 N N . VAL A 1 104 ? 4.801 4.217 8.282 1.00 95.00 104 VAL A N 1
ATOM 834 C CA . VAL A 1 104 ? 5.550 4.802 7.168 1.00 95.00 104 VAL A CA 1
ATOM 835 C C . VAL A 1 104 ? 4.723 4.663 5.887 1.00 95.00 104 VAL A C 1
ATOM 837 O O . VAL A 1 104 ? 3.505 4.520 5.963 1.00 95.00 104 VAL A O 1
ATOM 840 N N . GLN A 1 105 ? 5.346 4.784 4.714 1.00 96.69 105 GLN A N 1
ATOM 841 C CA . GLN A 1 105 ? 4.636 4.916 3.439 1.00 96.69 105 GLN A CA 1
ATOM 842 C C . GLN A 1 105 ? 3.607 3.788 3.192 1.00 96.69 105 GLN A C 1
ATOM 844 O O . GLN A 1 105 ? 2.444 4.112 2.951 1.00 96.69 105 GLN A O 1
ATOM 849 N N . GLU A 1 106 ? 3.983 2.513 3.354 1.00 96.38 106 GLU A N 1
ATOM 850 C CA . GLU A 1 106 ? 3.072 1.363 3.191 1.00 96.38 106 GLU A CA 1
ATOM 851 C C . GLU A 1 106 ? 1.890 1.430 4.173 1.00 96.38 106 GLU A C 1
ATOM 853 O O . GLU A 1 106 ? 0.728 1.431 3.764 1.00 96.38 106 GLU A O 1
ATOM 858 N N . GLU A 1 107 ? 2.138 1.564 5.482 1.00 95.94 107 GLU A N 1
ATOM 859 C CA . GLU A 1 107 ? 1.040 1.542 6.459 1.00 95.94 107 GLU A CA 1
ATOM 860 C C . GLU A 1 107 ? 0.116 2.755 6.361 1.00 95.94 107 GLU A C 1
ATOM 862 O O . GLU A 1 107 ? -1.084 2.631 6.620 1.00 95.94 107 GLU A O 1
ATOM 867 N N . ILE A 1 108 ? 0.648 3.921 5.988 1.00 95.50 108 ILE A N 1
ATOM 868 C CA . ILE A 1 108 ? -0.166 5.109 5.717 1.00 95.50 108 ILE A CA 1
ATOM 869 C C . ILE A 1 108 ? -1.061 4.833 4.507 1.00 95.50 108 ILE A C 1
ATOM 871 O O . ILE A 1 108 ? -2.264 5.100 4.571 1.00 95.50 108 ILE A O 1
ATOM 875 N N . ARG A 1 109 ? -0.527 4.219 3.443 1.00 95.75 109 ARG A N 1
ATOM 876 C CA . ARG A 1 109 ? -1.316 3.887 2.254 1.00 95.75 109 ARG A CA 1
ATOM 877 C C . ARG A 1 109 ? -2.435 2.889 2.557 1.00 95.75 109 ARG A C 1
ATOM 879 O O . ARG A 1 109 ? -3.574 3.150 2.181 1.00 95.75 109 ARG A O 1
ATOM 886 N N . PHE A 1 110 ? -2.154 1.828 3.312 1.00 95.25 110 PHE A N 1
ATOM 887 C CA . PHE A 1 110 ? -3.163 0.848 3.748 1.00 95.25 110 PHE A CA 1
ATOM 888 C C . PHE A 1 110 ? -4.170 1.409 4.771 1.00 95.25 110 PHE A C 1
ATOM 890 O O . PHE A 1 110 ? -5.246 0.836 4.967 1.00 95.25 110 PHE A O 1
ATOM 897 N N . SER A 1 111 ? -3.830 2.508 5.453 1.00 94.12 111 SER A N 1
ATOM 898 C CA . SER A 1 111 ? -4.758 3.211 6.349 1.00 94.12 111 SER A CA 1
ATOM 899 C C . SER A 1 111 ? -5.713 4.123 5.574 1.00 94.12 111 SER A C 1
ATOM 901 O O . SER A 1 111 ? -6.879 4.222 5.946 1.00 94.12 111 SER A O 1
ATOM 903 N N . MET A 1 112 ? -5.244 4.765 4.496 1.00 91.75 112 MET A N 1
ATOM 904 C CA . MET A 1 112 ? -6.067 5.634 3.639 1.00 91.75 112 MET A CA 1
ATOM 905 C C . MET A 1 112 ? -6.922 4.843 2.638 1.00 91.75 112 MET A C 1
ATOM 907 O O . MET A 1 112 ? -8.092 5.159 2.447 1.00 91.75 112 MET A O 1
ATOM 911 N N . CYS A 1 113 ? -6.350 3.813 2.013 1.00 93.06 113 CYS A N 1
ATOM 912 C CA . CYS A 1 113 ? -7.016 2.937 1.048 1.00 93.06 113 CYS A CA 1
ATOM 913 C C . CYS A 1 113 ? -7.318 1.600 1.722 1.00 93.06 113 CYS A C 1
ATOM 915 O O . CYS A 1 113 ? -6.541 0.647 1.624 1.00 93.06 113 CYS A O 1
ATOM 917 N N . ARG A 1 114 ? -8.416 1.552 2.483 1.00 90.56 114 ARG A N 1
ATOM 918 C CA . ARG A 1 114 ? -8.625 0.458 3.431 1.00 90.56 114 ARG A CA 1
ATOM 919 C C . ARG A 1 114 ? -8.888 -0.891 2.769 1.00 90.56 114 ARG A C 1
ATOM 921 O O . ARG A 1 114 ? -8.577 -1.906 3.384 1.00 90.56 114 ARG A O 1
ATOM 928 N N . GLU A 1 115 ? -9.377 -0.917 1.532 1.00 92.81 115 GLU A N 1
ATOM 929 C CA . GLU A 1 115 ? -9.608 -2.174 0.814 1.00 92.81 115 GLU A CA 1
ATOM 930 C C . GLU A 1 115 ? -8.314 -2.903 0.402 1.00 92.81 115 GLU A C 1
ATOM 932 O O . GLU A 1 115 ? -8.375 -4.008 -0.130 1.00 92.81 115 GLU A O 1
ATOM 937 N N . MET A 1 116 ? -7.139 -2.300 0.635 1.00 91.25 116 MET A N 1
ATOM 938 C CA . MET A 1 116 ? -5.845 -2.960 0.436 1.00 91.25 116 MET A CA 1
ATOM 939 C C . MET A 1 116 ? -5.510 -3.987 1.530 1.00 91.25 116 MET A C 1
ATOM 941 O O . MET A 1 116 ? -4.658 -4.842 1.287 1.00 91.25 116 MET A O 1
ATOM 945 N N . LEU A 1 117 ? -6.124 -3.887 2.719 1.00 85.69 117 LEU A N 1
ATOM 946 C CA . LEU A 1 117 ? -5.901 -4.811 3.840 1.00 85.69 117 LEU A CA 1
ATOM 947 C C . LEU A 1 117 ? -6.767 -6.070 3.733 1.00 85.69 117 LEU A C 1
ATOM 949 O O . LEU A 1 117 ? -6.208 -7.164 3.970 1.00 85.69 117 LEU A O 1
#

pLDDT: mean 92.54, std 5.78, range [58.06, 97.44]

Secondary structure (DSSP, 8-state):
-TTTTS----SHHHHSS--HHHHHHHHHHHHHHHHHHHS--------------GGGS--GGG--PPPPP----SS--GGG-TTS-------SSTTTTTTTT--SHHHHHHHHSGGG-

Foldseek 3Di:
DVCPQADDDDLCQLPVPPDPLSVVLVVLVVVVVVVCVVPNDPDDDDDDDDDDDPVPDDPVVPDPDDDDDDDDDPPDDQVRDPPDDRDAPADPHQCPQLSHDDDDRRNVCCSNVVVSD

Organism: NCBI:txid433720

Mean predicted aligned error: 4.76 Å

Sequence (117 aa):
NKFSSFPHANFISLYKTGHPKNIEKLKCILHYFRRITEEMPNGVITIRRFSLPKQYLPLWHKSHTSLCDLHLTTSKKIEEVQNTLQADFANKYIGGGVLGSGCVQEEIRFSMCREML

InterPro domains:
  IPR007724 Poly(ADP-ribose) glycohydrolase [PTHR12837] (2-117)
  IPR046372 Poly (ADP-ribose) glycohydrolase (PARG), catalytic domain [PF05028] (58-117)
  IPR048362 Poly (ADP-ribose) glycohydrolase, helical domain [PF20811] (3-49)

Radius of gyration: 18.47 Å; Cα contacts (8 Å, |Δi|>4): 74; chains: 1; bounding box: 48×42×50 Å